Protein AF-A0AAU8IF46-F1 (afdb_monomer_lite)

InterPro domains:
  IPR003029 S1 domain [PS50126] (43-91)

Foldseek 3Di:
DPDWDWDKDWDQDPPRKIKIFIATNNDTDDIDTDPDPPDDDPPDDADWAFADPDDPQQFTWTHRPPPDIDTDGNVPDPDDHDDGDPPPPPD

Radius of gyration: 15.55 Å; chains: 1; bounding box: 52×26×32 Å

pLDDT: mean 79.43, std 12.84, range [44.06, 96.25]

Sequence (91 aa):
MRGKDVSVVMDQGPGGRIRAAYIEDGVVRSFYFVHSLAEPLLDDLFVGRVKEARRRALGWFVDLGEKVSGFLPSDKITGEAPSPVRTGLSR

Structure (mmCIF, N/CA/C/O backbone):
data_AF-A0AAU8IF46-F1
#
_entry.id   AF-A0AAU8IF46-F1
#
loop_
_atom_site.group_PDB
_atom_site.id
_atom_site.type_symbol
_atom_site.label_atom_id
_atom_site.label_alt_id
_atom_site.label_comp_id
_atom_site.label_asym_id
_atom_site.label_entity_id
_atom_site.label_seq_id
_atom_site.pdbx_PDB_ins_code
_atom_site.Cartn_x
_atom_site.Cartn_y
_atom_site.Cartn_z
_atom_site.occupancy
_atom_site.B_iso_or_equiv
_atom_site.auth_seq_id
_atom_site.auth_comp_id
_atom_site.auth_asym_id
_atom_site.auth_atom_id
_atom_site.pdbx_PDB_model_num
ATOM 1 N N . MET A 1 1 ? -26.385 -1.327 12.943 1.00 44.06 1 MET A N 1
ATOM 2 C CA . MET A 1 1 ? -26.063 -1.760 11.565 1.00 44.06 1 MET A CA 1
ATOM 3 C C . MET A 1 1 ? -24.884 -2.710 11.658 1.00 44.06 1 MET A C 1
ATOM 5 O O . MET A 1 1 ? -23.915 -2.333 12.303 1.00 44.06 1 MET A O 1
ATOM 9 N N . ARG A 1 2 ? -24.961 -3.936 11.119 1.00 56.66 2 ARG A N 1
ATOM 10 C CA . ARG A 1 2 ? -23.737 -4.743 10.960 1.00 56.66 2 ARG A CA 1
ATOM 11 C C . ARG A 1 2 ? -22.853 -3.993 9.966 1.00 56.66 2 ARG A C 1
ATOM 13 O O . ARG A 1 2 ? -23.356 -3.599 8.916 1.00 56.66 2 ARG A O 1
ATOM 20 N N . GLY A 1 3 ? -21.607 -3.712 10.342 1.00 68.75 3 GLY A 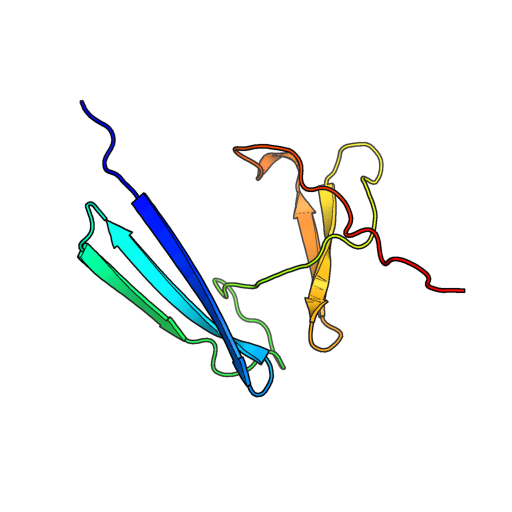N 1
ATOM 21 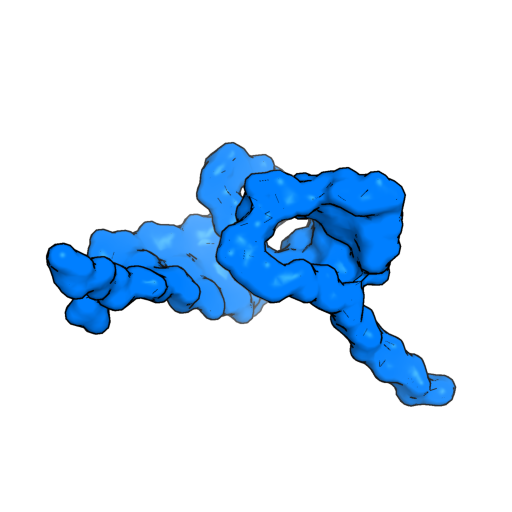C CA . GLY A 1 3 ? -20.627 -3.202 9.388 1.00 68.75 3 GLY A CA 1
ATOM 22 C C . GLY A 1 3 ? -20.494 -4.207 8.249 1.00 68.75 3 GLY A C 1
ATOM 23 O O . GLY A 1 3 ? -20.538 -5.411 8.504 1.00 68.75 3 GLY A O 1
ATOM 24 N N . LYS A 1 4 ? -20.422 -3.714 7.013 1.00 79.06 4 LYS A N 1
ATOM 25 C CA . LYS A 1 4 ? -20.130 -4.557 5.851 1.00 79.06 4 LYS A CA 1
ATOM 26 C C . LYS A 1 4 ? -18.739 -5.156 6.021 1.00 79.06 4 LYS A C 1
ATOM 28 O O . LYS A 1 4 ? -17.848 -4.452 6.505 1.00 79.06 4 LYS A O 1
ATOM 33 N N . ASP A 1 5 ? -18.566 -6.417 5.648 1.00 89.12 5 ASP A N 1
ATOM 34 C CA . ASP A 1 5 ? -17.241 -7.030 5.664 1.00 89.12 5 ASP A CA 1
ATOM 35 C C . ASP A 1 5 ? -16.482 -6.567 4.421 1.00 89.12 5 ASP A C 1
ATOM 37 O O . ASP A 1 5 ? -16.938 -6.747 3.289 1.00 89.12 5 ASP A O 1
ATOM 41 N N . VAL A 1 6 ? -15.360 -5.891 4.640 1.00 92.25 6 VAL A N 1
ATOM 42 C CA . VAL A 1 6 ? -14.617 -5.196 3.593 1.00 92.25 6 VAL A CA 1
ATOM 43 C C . VAL A 1 6 ? -13.157 -5.599 3.672 1.00 92.25 6 VAL A C 1
ATOM 45 O O . VAL A 1 6 ? -12.518 -5.458 4.714 1.00 92.25 6 VAL A O 1
ATOM 48 N N . SER A 1 7 ? -12.607 -6.043 2.545 1.00 92.31 7 SER A N 1
ATOM 49 C CA . SER A 1 7 ? -11.192 -6.388 2.433 1.00 92.31 7 SER A CA 1
ATOM 50 C C . SER A 1 7 ? -10.595 -5.924 1.109 1.00 92.31 7 SER A C 1
ATOM 52 O O . SER A 1 7 ? -11.281 -5.775 0.096 1.00 92.31 7 SER A O 1
ATOM 54 N N . VAL A 1 8 ? -9.285 -5.682 1.129 1.00 91.44 8 VAL A N 1
ATOM 55 C CA . VAL A 1 8 ? -8.475 -5.477 -0.071 1.00 91.44 8 VAL A CA 1
ATOM 56 C C . VAL A 1 8 ? -7.466 -6.610 -0.126 1.00 91.44 8 VAL A C 1
ATOM 58 O O . VAL A 1 8 ? -6.682 -6.793 0.804 1.00 91.44 8 VAL A O 1
ATOM 61 N N . VAL A 1 9 ? -7.486 -7.372 -1.214 1.00 91.38 9 VAL A N 1
ATOM 62 C CA . VAL A 1 9 ? -6.480 -8.402 -1.487 1.00 91.38 9 VAL A CA 1
ATOM 63 C C . VAL A 1 9 ? -5.485 -7.818 -2.469 1.00 91.38 9 VAL A C 1
ATOM 65 O O . VAL A 1 9 ? -5.886 -7.345 -3.530 1.00 91.38 9 VAL A O 1
ATOM 68 N N . MET A 1 10 ? -4.201 -7.843 -2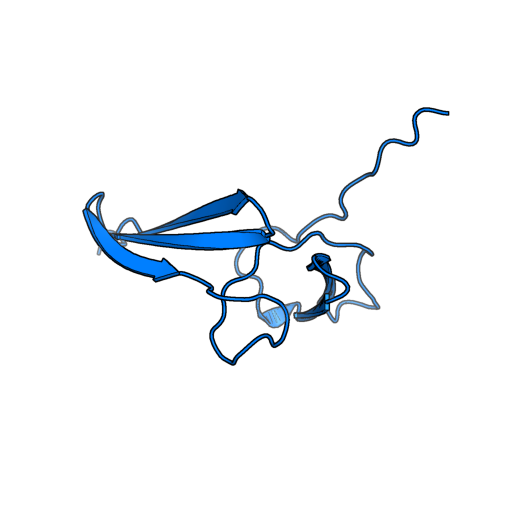.121 1.00 90.31 10 MET A N 1
ATOM 69 C CA . MET A 1 10 ? -3.115 -7.364 -2.972 1.00 90.31 10 MET A CA 1
ATOM 70 C C . MET A 1 10 ? -2.161 -8.508 -3.298 1.00 90.31 10 MET A C 1
ATOM 72 O O . MET A 1 10 ? -1.823 -9.304 -2.426 1.00 90.31 10 MET A O 1
ATOM 76 N N . ASP A 1 11 ? -1.709 -8.558 -4.545 1.00 87.00 11 ASP A N 1
ATOM 77 C CA . ASP A 1 11 ? -0.710 -9.499 -5.035 1.00 87.00 11 ASP A CA 1
ATOM 78 C C . ASP A 1 11 ? 0.389 -8.748 -5.792 1.00 87.00 11 ASP A C 1
ATOM 80 O O . ASP A 1 11 ? 0.109 -7.871 -6.617 1.00 87.00 11 ASP A O 1
ATOM 84 N N . GLN A 1 12 ? 1.642 -9.103 -5.510 1.00 79.56 12 GLN A N 1
ATOM 85 C CA . GLN A 1 12 ? 2.811 -8.559 -6.190 1.00 79.56 12 GLN A CA 1
ATOM 86 C C . GLN A 1 12 ? 3.334 -9.602 -7.177 1.00 79.56 12 GLN A C 1
ATOM 88 O O . GLN A 1 12 ? 4.008 -10.563 -6.810 1.00 79.56 12 GLN A O 1
ATOM 93 N N . GLY A 1 13 ? 3.004 -9.402 -8.4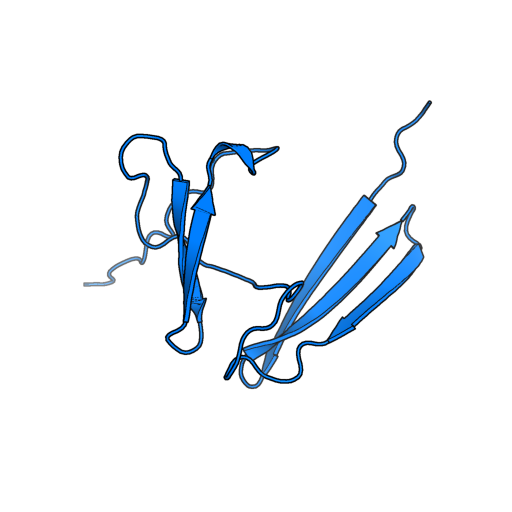50 1.00 73.69 13 GLY A N 1
ATOM 94 C CA . GLY A 1 13 ? 3.435 -10.261 -9.543 1.00 73.69 13 GLY A CA 1
ATOM 95 C C . GLY A 1 13 ? 4.886 -10.010 -9.986 1.00 73.69 13 GLY A C 1
ATOM 96 O O . GLY A 1 13 ? 5.566 -9.108 -9.486 1.00 73.69 13 GLY A O 1
ATOM 97 N N . PRO A 1 14 ? 5.373 -10.785 -10.975 1.00 70.19 14 PRO A N 1
ATOM 98 C CA . PRO A 1 14 ? 6.716 -10.631 -11.532 1.00 70.19 14 PRO A CA 1
ATOM 99 C C . PRO A 1 14 ? 6.995 -9.200 -12.012 1.00 70.19 14 PRO A C 1
ATOM 101 O O . PRO A 1 14 ? 6.132 -8.554 -12.610 1.00 70.19 14 PRO A O 1
ATOM 104 N N . GLY A 1 15 ? 8.215 -8.712 -11.767 1.00 69.88 15 GLY A N 1
ATOM 105 C CA . GLY A 1 15 ? 8.629 -7.358 -12.154 1.00 69.88 15 GLY A CA 1
ATOM 106 C C . GLY A 1 15 ? 7.972 -6.241 -11.336 1.00 69.88 15 GLY A C 1
ATOM 107 O O . GLY A 1 15 ? 7.834 -5.130 -11.836 1.00 69.88 15 GLY A O 1
ATOM 108 N N . GLY A 1 16 ? 7.508 -6.538 -10.116 1.00 69.00 16 GLY A N 1
ATOM 109 C CA . GLY A 1 16 ? 6.970 -5.537 -9.191 1.00 69.00 16 GLY A CA 1
ATOM 110 C C . GLY A 1 16 ? 5.553 -5.057 -9.515 1.00 69.00 16 GLY A C 1
ATOM 111 O O . GLY A 1 16 ? 5.071 -4.127 -8.878 1.00 69.00 16 GLY A O 1
ATOM 112 N N . ARG A 1 17 ? 4.863 -5.685 -10.474 1.00 76.44 17 ARG A N 1
ATOM 113 C CA . ARG A 1 17 ? 3.489 -5.319 -10.847 1.00 76.44 17 ARG A CA 1
ATOM 114 C C . ARG A 1 17 ? 2.529 -5.641 -9.712 1.00 76.44 17 ARG A C 1
ATOM 116 O O . ARG A 1 17 ? 2.446 -6.791 -9.286 1.00 76.44 17 ARG A O 1
ATOM 123 N N . ILE A 1 18 ? 1.772 -4.648 -9.267 1.00 83.25 18 ILE A N 1
ATOM 124 C CA . ILE A 1 18 ? 0.786 -4.820 -8.201 1.00 83.25 18 ILE A CA 1
ATOM 125 C C . ILE A 1 18 ? -0.594 -5.002 -8.817 1.00 83.25 18 ILE A C 1
ATOM 127 O O . ILE A 1 18 ? -1.007 -4.259 -9.712 1.00 83.25 18 ILE A O 1
ATOM 131 N N . ARG A 1 19 ? -1.314 -5.997 -8.309 1.00 88.69 19 ARG A N 1
ATOM 132 C CA . ARG A 1 19 ? -2.729 -6.231 -8.585 1.00 88.69 19 ARG A CA 1
ATOM 133 C C . ARG A 1 19 ? -3.473 -6.160 -7.267 1.00 88.69 19 ARG A C 1
ATOM 135 O O . ARG A 1 19 ? -3.009 -6.733 -6.285 1.00 88.69 19 ARG A O 1
ATOM 142 N N . ALA A 1 20 ? -4.612 -5.485 -7.240 1.00 92.19 20 ALA A N 1
ATOM 143 C CA . ALA A 1 20 ? -5.464 -5.463 -6.062 1.00 92.19 20 ALA A CA 1
ATOM 144 C C . ALA A 1 20 ? -6.932 -5.681 -6.428 1.00 92.19 20 ALA A C 1
ATOM 146 O O . ALA A 1 20 ? -7.373 -5.320 -7.520 1.00 92.19 20 ALA A O 1
ATOM 147 N N . ALA A 1 21 ? -7.682 -6.274 -5.507 1.00 94.06 21 ALA A N 1
ATOM 148 C CA . ALA A 1 21 ? -9.122 -6.452 -5.611 1.00 94.06 21 ALA A CA 1
ATOM 149 C C . ALA A 1 21 ? -9.795 -5.949 -4.335 1.00 94.06 21 ALA A C 1
ATOM 151 O O . ALA A 1 21 ? -9.381 -6.302 -3.229 1.00 94.06 21 ALA A O 1
ATOM 152 N N . TYR A 1 22 ? -10.838 -5.140 -4.503 1.00 93.81 22 TYR A N 1
ATOM 153 C CA . TYR A 1 22 ? -11.716 -4.714 -3.420 1.00 93.81 22 TYR A CA 1
ATOM 154 C C . TYR A 1 22 ? -12.875 -5.703 -3.298 1.00 93.81 22 TYR A C 1
ATOM 156 O O . TYR A 1 22 ? -13.589 -5.955 -4.276 1.00 93.81 22 TYR A O 1
ATOM 164 N N . ILE A 1 23 ? -13.052 -6.269 -2.107 1.00 95.62 23 ILE A N 1
ATOM 165 C CA . ILE A 1 23 ? -14.064 -7.280 -1.811 1.00 95.62 23 ILE A CA 1
ATOM 166 C C . ILE A 1 23 ? -15.005 -6.725 -0.746 1.00 95.62 23 ILE A C 1
ATOM 168 O O . ILE A 1 23 ? -14.568 -6.309 0.326 1.00 95.62 23 ILE A O 1
ATOM 172 N N . GLU A 1 24 ? -16.300 -6.748 -1.047 1.00 96.25 24 GLU A N 1
ATOM 173 C CA . GLU A 1 24 ? -17.374 -6.340 -0.141 1.00 96.25 24 GLU A CA 1
ATOM 174 C C . GLU A 1 24 ? -18.353 -7.505 0.004 1.00 96.25 24 GLU A C 1
ATOM 176 O O . GLU A 1 24 ? -18.921 -7.965 -0.993 1.00 96.25 24 GLU A O 1
ATOM 181 N N . ASP A 1 25 ? -18.524 -7.988 1.235 1.00 94.56 25 ASP A N 1
ATOM 182 C CA . ASP A 1 25 ? -19.388 -9.120 1.590 1.00 94.56 25 ASP A CA 1
ATOM 183 C C . ASP A 1 25 ? -19.106 -10.372 0.728 1.00 94.56 25 ASP A C 1
ATOM 185 O O . ASP A 1 25 ? -20.008 -11.039 0.221 1.00 94.56 25 ASP A O 1
ATOM 189 N N . GLY A 1 26 ? -17.817 -10.666 0.516 1.00 92.06 26 GLY A N 1
ATOM 190 C CA . GLY A 1 26 ? -17.340 -11.814 -0.267 1.00 92.06 26 GLY A CA 1
ATOM 191 C C . GLY A 1 26 ? -17.421 -11.651 -1.790 1.00 92.06 26 GLY A C 1
ATOM 192 O O . GLY A 1 26 ? -17.025 -12.560 -2.520 1.00 92.06 26 GLY A O 1
ATOM 193 N N . VAL A 1 27 ? -17.895 -10.507 -2.293 1.00 94.88 27 VAL A N 1
ATOM 194 C CA . VAL A 1 27 ? -18.018 -10.228 -3.731 1.00 94.88 27 VAL A CA 1
ATOM 195 C C . VAL A 1 27 ? -16.941 -9.246 -4.171 1.00 94.88 27 VAL A C 1
ATOM 197 O O . VAL A 1 27 ? -16.789 -8.180 -3.576 1.00 94.88 27 VAL A O 1
ATOM 200 N N . VAL A 1 28 ? -16.224 -9.565 -5.253 1.00 95.31 28 VAL A N 1
ATOM 201 C CA . VAL A 1 28 ? -15.279 -8.613 -5.849 1.00 95.31 28 VAL A CA 1
ATOM 202 C C . VAL A 1 28 ? -16.050 -7.470 -6.505 1.00 95.31 28 VAL A C 1
ATOM 204 O O . VAL A 1 28 ? -16.862 -7.688 -7.405 1.00 95.31 28 VAL A O 1
ATOM 207 N N . ARG A 1 29 ? -15.800 -6.246 -6.047 1.00 96.12 29 ARG A N 1
ATOM 208 C CA . ARG A 1 29 ? -16.482 -5.029 -6.508 1.00 96.12 29 ARG A CA 1
ATOM 209 C C . ARG A 1 29 ? -15.635 -4.204 -7.469 1.00 96.12 29 ARG A C 1
ATOM 211 O O . ARG A 1 29 ? -16.192 -3.567 -8.357 1.00 96.12 29 ARG A O 1
ATOM 218 N N . SER A 1 30 ? -14.313 -4.210 -7.310 1.00 92.75 30 SER A N 1
ATOM 219 C CA . SER A 1 30 ? -13.394 -3.518 -8.218 1.00 92.75 30 SER A CA 1
ATOM 220 C C . SER A 1 30 ? -12.020 -4.184 -8.261 1.00 92.75 30 SER A C 1
ATOM 222 O O . SER A 1 30 ? -11.646 -4.944 -7.363 1.00 92.75 30 SER A O 1
ATOM 224 N N . PHE A 1 31 ? -11.277 -3.885 -9.328 1.00 91.12 31 PHE A N 1
ATOM 225 C CA . PHE A 1 31 ? -9.913 -4.350 -9.552 1.00 91.12 31 PHE A CA 1
ATOM 226 C C . PHE A 1 31 ? -8.995 -3.174 -9.865 1.00 91.12 31 PHE A C 1
ATOM 228 O O . PHE A 1 31 ? -9.412 -2.192 -10.478 1.00 91.12 31 PHE A O 1
ATOM 235 N N . TYR A 1 32 ? -7.734 -3.318 -9.482 1.00 88.81 32 TYR A N 1
ATOM 236 C CA . TYR A 1 32 ? -6.680 -2.342 -9.691 1.00 88.81 32 TYR A CA 1
ATOM 237 C C . TYR A 1 32 ? -5.413 -3.027 -10.215 1.00 88.81 32 TYR A C 1
ATOM 239 O O . TYR A 1 32 ? -5.043 -4.103 -9.738 1.00 88.81 32 TYR A O 1
ATOM 247 N N . PHE A 1 33 ? -4.748 -2.402 -11.190 1.00 83.38 33 PHE A N 1
ATOM 248 C CA . PHE A 1 33 ? -3.532 -2.913 -11.824 1.00 83.38 33 PHE A CA 1
ATOM 249 C C . PHE A 1 33 ? -2.513 -1.784 -12.005 1.00 83.38 33 PHE A C 1
ATOM 251 O O . PHE A 1 33 ? -2.672 -0.950 -12.898 1.00 83.38 33 PHE A O 1
ATOM 258 N N . VAL A 1 34 ? -1.430 -1.801 -11.226 1.00 77.31 34 VAL A N 1
ATOM 259 C CA . VAL A 1 34 ? -0.287 -0.904 -11.457 1.00 77.31 34 VAL A CA 1
ATOM 260 C C . VAL A 1 34 ? 0.449 -1.373 -12.706 1.00 77.31 34 VAL A C 1
ATOM 262 O O . VAL A 1 34 ? 0.945 -2.502 -12.752 1.00 77.31 34 VAL A O 1
ATOM 265 N N . HIS A 1 35 ? 0.542 -0.514 -13.720 1.00 64.81 35 HIS A N 1
ATOM 266 C CA . HIS A 1 35 ? 1.267 -0.831 -14.955 1.00 64.81 35 HIS A CA 1
ATOM 267 C C . HIS A 1 35 ? 2.783 -0.611 -14.847 1.00 64.81 35 HIS A C 1
ATOM 269 O O . HIS A 1 35 ? 3.538 -1.308 -15.526 1.00 64.81 35 HIS A O 1
ATOM 275 N N . SER A 1 36 ? 3.247 0.313 -13.997 1.00 68.00 36 SER A N 1
ATOM 276 C CA . SER A 1 36 ? 4.673 0.606 -13.811 1.00 68.00 36 SER A CA 1
ATOM 277 C C . SER A 1 36 ? 4.942 1.269 -12.460 1.00 68.00 36 SER A C 1
ATOM 279 O O . SER A 1 36 ? 4.180 2.132 -12.049 1.00 68.00 36 SER A O 1
ATOM 281 N N . LEU A 1 37 ? 6.044 0.896 -11.801 1.00 67.25 37 LEU A N 1
ATOM 282 C CA . LEU A 1 37 ? 6.558 1.571 -10.598 1.00 67.25 37 LEU A CA 1
ATOM 283 C C . LEU A 1 37 ? 7.603 2.656 -10.923 1.00 67.25 37 LEU A C 1
ATOM 285 O O . LEU A 1 37 ? 8.144 3.272 -10.009 1.00 67.25 37 LEU A O 1
ATOM 289 N N . ALA A 1 38 ? 7.921 2.871 -12.207 1.00 69.50 38 ALA A N 1
ATOM 290 C CA . ALA A 1 38 ? 8.938 3.844 -12.618 1.00 69.50 38 ALA A CA 1
ATOM 291 C C . ALA A 1 38 ? 8.525 5.292 -12.306 1.00 69.50 38 ALA A C 1
ATOM 293 O O . ALA A 1 38 ? 9.378 6.120 -11.993 1.00 69.50 38 ALA A O 1
ATOM 294 N N . GLU A 1 39 ? 7.224 5.576 -12.362 1.00 72.50 39 GLU A N 1
ATOM 295 C CA . GLU A 1 39 ? 6.636 6.877 -12.054 1.00 72.50 39 GLU A CA 1
ATOM 296 C C . GLU A 1 39 ? 5.367 6.646 -11.223 1.00 72.50 39 GLU A C 1
ATOM 298 O O . GLU A 1 39 ? 4.304 6.418 -11.798 1.00 72.50 39 GLU A O 1
ATOM 303 N N . PRO A 1 40 ? 5.469 6.621 -9.881 1.00 71.94 40 PRO A N 1
ATOM 304 C CA . PRO A 1 40 ? 4.304 6.445 -9.025 1.00 71.94 40 PRO A CA 1
ATOM 305 C C . PRO A 1 40 ? 3.321 7.605 -9.227 1.00 71.94 40 PRO A C 1
ATOM 307 O O . PRO A 1 40 ? 3.707 8.775 -9.134 1.00 71.94 40 PRO A O 1
ATOM 310 N N . LEU A 1 41 ? 2.058 7.283 -9.494 1.00 77.75 41 LEU A N 1
ATOM 311 C CA . LEU A 1 41 ? 0.985 8.256 -9.684 1.00 77.75 41 LEU A CA 1
ATOM 312 C C . LEU A 1 41 ? 0.192 8.476 -8.391 1.00 77.75 41 LEU A C 1
ATOM 314 O O . LEU A 1 41 ? 0.275 7.713 -7.425 1.00 77.75 41 LEU A O 1
ATOM 318 N N . LEU A 1 42 ? -0.586 9.562 -8.372 1.00 79.44 42 LEU A N 1
ATOM 319 C CA . LEU A 1 42 ? -1.595 9.763 -7.337 1.00 79.44 42 LEU A CA 1
ATOM 320 C C . LEU A 1 42 ? -2.577 8.578 -7.362 1.00 79.44 42 LEU A C 1
ATOM 322 O O . LEU A 1 42 ? -2.956 8.124 -8.438 1.00 79.44 42 LEU A O 1
ATOM 326 N N . ASP A 1 43 ? -2.984 8.114 -6.181 1.00 82.25 43 ASP A N 1
ATOM 327 C CA . ASP A 1 43 ? -3.910 6.991 -5.962 1.00 82.25 43 ASP A CA 1
ATOM 328 C C . ASP A 1 43 ? -3.359 5.585 -6.276 1.00 82.25 43 ASP A C 1
ATOM 330 O O . ASP A 1 43 ? -4.089 4.595 -6.162 1.00 82.25 43 ASP A O 1
ATOM 334 N N . ASP A 1 44 ? -2.059 5.463 -6.566 1.00 82.75 44 ASP A N 1
ATOM 335 C CA . ASP A 1 44 ? -1.413 4.160 -6.701 1.00 82.75 44 ASP A CA 1
ATOM 336 C C . ASP A 1 44 ? -1.362 3.394 -5.366 1.00 82.75 44 ASP A C 1
ATOM 338 O O . ASP A 1 44 ? -1.043 3.934 -4.301 1.00 82.75 44 ASP A O 1
ATOM 342 N N . LEU A 1 45 ? -1.614 2.083 -5.432 1.00 83.19 45 LEU A N 1
ATOM 343 C CA . LEU A 1 45 ? -1.451 1.172 -4.298 1.00 83.19 45 LEU A CA 1
ATOM 344 C C . LEU A 1 45 ? -0.063 0.523 -4.295 1.00 83.19 45 LEU A C 1
ATOM 346 O O . LEU A 1 45 ? 0.353 -0.070 -5.291 1.00 83.19 45 LEU A O 1
ATOM 350 N N . PHE A 1 46 ? 0.598 0.547 -3.135 1.00 81.75 46 PHE A N 1
ATOM 351 C CA . PHE A 1 46 ? 1.932 -0.022 -2.927 1.00 81.75 46 PHE A CA 1
ATOM 352 C C . PHE A 1 46 ? 1.942 -1.069 -1.813 1.00 81.75 46 PHE A C 1
ATOM 354 O O . PHE A 1 46 ? 1.285 -0.904 -0.785 1.00 81.75 46 PHE A O 1
ATOM 361 N N . VAL A 1 47 ? 2.764 -2.108 -1.978 1.00 82.12 47 VAL A N 1
ATOM 362 C CA . VAL A 1 47 ? 3.149 -3.015 -0.888 1.00 82.12 47 VAL A CA 1
ATOM 363 C C . VAL A 1 47 ? 4.525 -2.589 -0.398 1.00 82.12 47 VAL A C 1
ATOM 365 O O . VAL A 1 47 ? 5.524 -2.772 -1.091 1.00 82.12 47 VAL A O 1
ATOM 368 N N . GLY A 1 48 ? 4.567 -1.978 0.784 1.00 84.19 48 GLY A N 1
ATOM 369 C CA . GLY A 1 48 ? 5.782 -1.376 1.318 1.00 84.19 48 GLY A CA 1
ATOM 370 C C . GLY A 1 48 ? 6.342 -2.077 2.555 1.00 84.19 48 GLY A C 1
ATOM 371 O O . GLY A 1 48 ? 5.604 -2.665 3.343 1.00 84.19 48 GLY A O 1
ATOM 372 N N . ARG A 1 49 ? 7.661 -1.979 2.764 1.00 87.44 49 ARG A N 1
ATOM 373 C CA . ARG A 1 49 ? 8.353 -2.475 3.971 1.00 87.44 49 ARG A CA 1
ATOM 374 C C . ARG A 1 49 ? 8.845 -1.314 4.822 1.00 87.44 49 ARG A C 1
ATOM 376 O O . ARG A 1 49 ? 9.572 -0.456 4.334 1.00 87.44 49 ARG A O 1
ATOM 383 N N . VAL A 1 50 ? 8.521 -1.298 6.110 1.00 88.38 50 VAL A N 1
ATOM 384 C CA . VAL A 1 50 ? 9.052 -0.284 7.035 1.00 88.38 50 VAL A CA 1
ATOM 385 C C . VAL A 1 50 ? 10.561 -0.492 7.225 1.00 88.38 50 VAL A C 1
ATOM 387 O O . VAL A 1 50 ? 10.970 -1.549 7.711 1.00 88.38 50 VAL A O 1
ATOM 390 N N . LYS A 1 51 ? 11.379 0.506 6.846 1.00 78.62 51 LYS A N 1
ATOM 391 C CA . LYS A 1 51 ? 12.855 0.459 6.966 1.00 78.62 51 LYS A CA 1
ATOM 392 C C . LYS A 1 51 ? 13.346 0.859 8.357 1.00 78.62 51 LYS A C 1
ATOM 394 O O . LYS A 1 51 ? 14.226 0.210 8.907 1.00 78.62 51 LYS A O 1
ATOM 399 N N . GLU A 1 52 ? 12.764 1.908 8.934 1.00 69.31 52 GLU A N 1
ATOM 400 C CA . GLU A 1 52 ? 13.153 2.441 10.243 1.00 69.31 52 GLU A CA 1
ATOM 401 C C . GLU A 1 52 ? 11.924 2.720 11.110 1.00 69.31 52 GLU A C 1
ATOM 403 O O . GLU A 1 52 ? 10.906 3.240 10.642 1.00 69.31 52 GLU A O 1
ATOM 408 N N . ALA A 1 53 ? 12.024 2.401 12.403 1.00 63.22 53 ALA A N 1
ATOM 409 C CA . ALA A 1 53 ? 11.001 2.769 13.370 1.00 63.22 53 ALA A CA 1
ATOM 410 C C . ALA A 1 53 ? 11.129 4.254 13.735 1.00 63.22 53 ALA A C 1
ATOM 412 O O . ALA A 1 53 ? 12.069 4.661 14.412 1.00 63.22 53 ALA A O 1
ATOM 413 N N . ARG A 1 54 ? 10.104 5.024 13.353 1.00 61.88 54 ARG A N 1
ATOM 414 C CA . ARG A 1 54 ? 9.618 6.228 14.043 1.00 61.88 54 ARG A CA 1
ATOM 415 C C . ARG A 1 54 ? 10.657 7.339 14.268 1.00 61.88 54 ARG A C 1
ATOM 417 O O . ARG A 1 54 ? 11.251 7.449 15.340 1.00 61.88 54 ARG A O 1
ATOM 424 N N . ARG A 1 55 ? 10.720 8.328 13.364 1.00 60.56 55 ARG A N 1
ATOM 425 C CA . ARG A 1 55 ? 11.200 9.669 13.762 1.00 60.56 55 ARG A CA 1
ATOM 426 C C . ARG A 1 55 ? 10.150 10.324 14.665 1.00 60.56 55 ARG A C 1
ATOM 428 O O . ARG A 1 55 ? 9.127 10.796 14.181 1.00 60.56 55 ARG A O 1
ATOM 435 N N . ARG A 1 56 ? 10.398 10.344 15.982 1.00 63.53 56 ARG A N 1
ATOM 436 C CA . ARG A 1 56 ? 9.697 11.188 16.980 1.00 63.53 56 ARG A CA 1
ATOM 437 C C . ARG A 1 56 ? 8.161 11.251 16.830 1.00 63.53 56 ARG A C 1
ATOM 439 O O . ARG A 1 56 ? 7.583 12.326 16.870 1.00 63.53 56 ARG A O 1
ATOM 446 N N . ALA A 1 57 ? 7.503 10.103 16.663 1.00 68.25 57 ALA A N 1
ATOM 447 C CA . ALA A 1 57 ? 6.041 9.977 16.550 1.00 68.25 57 ALA A CA 1
ATOM 448 C C . ALA A 1 57 ? 5.358 10.499 15.274 1.00 68.25 57 ALA A C 1
ATOM 450 O O . ALA A 1 57 ? 4.140 10.373 15.179 1.00 68.25 57 ALA A O 1
ATOM 451 N N . LEU A 1 58 ? 6.101 10.985 14.279 1.00 85.25 58 LEU A N 1
ATOM 452 C CA . LEU A 1 58 ? 5.504 11.540 13.058 1.00 85.25 58 LEU A CA 1
ATOM 453 C C . LEU A 1 58 ? 5.031 10.470 12.063 1.00 85.25 58 LEU A C 1
ATOM 455 O O . LEU A 1 58 ? 4.070 10.698 11.339 1.00 85.25 58 LEU A O 1
ATOM 459 N N . GLY A 1 59 ? 5.705 9.319 12.003 1.00 88.44 59 GLY A N 1
ATOM 460 C CA . GLY A 1 59 ? 5.399 8.277 11.023 1.00 88.44 59 GLY A CA 1
ATOM 461 C C . GLY A 1 59 ? 6.578 7.351 10.732 1.00 88.44 59 GLY A C 1
ATOM 462 O O . GLY A 1 59 ? 7.554 7.318 11.493 1.00 88.44 59 GLY A O 1
ATOM 463 N N . TRP A 1 60 ? 6.488 6.620 9.623 1.00 89.50 60 TRP A N 1
ATOM 464 C CA . TRP A 1 60 ? 7.449 5.596 9.203 1.00 89.50 60 TRP A CA 1
ATOM 465 C C . TRP A 1 60 ? 7.965 5.854 7.793 1.00 89.50 60 TRP A C 1
ATOM 467 O O . TRP A 1 60 ? 7.193 6.189 6.899 1.00 89.50 60 TRP A O 1
ATOM 477 N N . PHE A 1 61 ? 9.261 5.629 7.584 1.00 88.38 61 PHE A N 1
ATOM 478 C CA . PHE A 1 61 ? 9.818 5.533 6.238 1.00 88.38 61 PHE A CA 1
ATOM 479 C C . PHE A 1 61 ? 9.612 4.123 5.695 1.00 88.38 61 PHE A C 1
ATOM 481 O O . PHE A 1 61 ? 9.934 3.129 6.358 1.00 88.38 61 PHE A O 1
ATOM 488 N N . VAL A 1 62 ? 9.078 4.050 4.482 1.00 88.69 62 VAL A N 1
ATOM 489 C CA . VAL A 1 62 ? 8.646 2.808 3.848 1.00 88.69 62 VAL A CA 1
ATOM 490 C C . VAL A 1 62 ? 9.416 2.613 2.545 1.00 88.69 62 VAL A C 1
ATOM 492 O O . VAL A 1 62 ? 9.462 3.504 1.703 1.00 88.69 62 VAL A O 1
ATOM 495 N N . ASP A 1 63 ? 10.031 1.444 2.384 1.00 87.12 63 ASP A N 1
ATOM 496 C CA . ASP A 1 63 ? 10.518 0.938 1.102 1.00 87.12 63 ASP A CA 1
ATOM 497 C C . ASP A 1 63 ? 9.327 0.575 0.228 1.00 87.12 63 ASP A C 1
ATOM 499 O O . ASP A 1 63 ? 8.591 -0.335 0.604 1.00 87.12 63 ASP A O 1
ATOM 503 N N . LEU A 1 64 ? 9.142 1.225 -0.916 1.00 83.06 64 LEU A N 1
ATOM 504 C CA . LEU A 1 64 ? 8.075 0.854 -1.856 1.00 83.06 64 LEU A CA 1
ATOM 505 C C . LEU A 1 64 ? 8.583 -0.089 -2.964 1.00 83.06 64 LEU A C 1
ATOM 507 O O . LEU A 1 64 ? 7.814 -0.489 -3.831 1.00 83.06 64 LEU A O 1
ATOM 511 N N . GLY A 1 65 ? 9.866 -0.477 -2.913 1.00 78.44 65 GLY A N 1
ATOM 512 C CA . GLY A 1 65 ? 10.534 -1.240 -3.970 1.00 78.44 65 GLY A CA 1
ATOM 513 C C . GLY A 1 65 ? 11.083 -0.336 -5.077 1.00 78.44 65 GLY A C 1
ATOM 514 O O . GLY A 1 65 ? 10.894 0.875 -5.041 1.00 78.44 65 GLY A O 1
ATOM 515 N N . GLU A 1 66 ? 11.827 -0.911 -6.029 1.00 75.81 66 GLU A N 1
ATOM 516 C CA . GLU A 1 66 ? 12.327 -0.211 -7.234 1.00 75.81 66 GLU A CA 1
ATOM 517 C C . GLU A 1 66 ? 13.010 1.150 -6.967 1.00 75.81 66 GLU A C 1
ATOM 519 O O . GLU A 1 66 ? 12.891 2.096 -7.739 1.00 75.81 66 GLU A O 1
ATOM 524 N N . LYS A 1 67 ? 13.754 1.259 -5.854 1.00 76.06 67 LYS A N 1
ATOM 525 C CA . LYS A 1 67 ? 14.420 2.495 -5.374 1.00 76.06 67 LYS A CA 1
ATOM 526 C C . LYS A 1 67 ? 13.468 3.633 -4.974 1.00 76.06 67 LYS A C 1
ATOM 528 O O . LYS A 1 67 ? 13.936 4.723 -4.649 1.00 76.06 67 LYS A O 1
ATOM 533 N N . VAL A 1 68 ? 12.166 3.380 -4.911 1.00 79.38 68 VAL A N 1
ATOM 534 C CA . VAL A 1 68 ? 11.157 4.314 -4.412 1.00 79.38 68 VAL A CA 1
ATOM 535 C C . VAL A 1 68 ? 11.040 4.173 -2.893 1.00 79.38 68 VAL A C 1
ATOM 537 O O . VAL A 1 68 ? 11.048 3.078 -2.327 1.00 79.38 68 VAL A O 1
ATOM 540 N N . SER A 1 69 ? 10.963 5.301 -2.191 1.00 85.50 69 SER A N 1
ATOM 541 C CA . SER A 1 69 ? 10.723 5.344 -0.746 1.00 85.50 69 SER A CA 1
ATOM 542 C C . SER A 1 69 ? 9.625 6.354 -0.438 1.00 85.50 69 SER A C 1
ATOM 544 O O . SER A 1 69 ? 9.562 7.412 -1.057 1.00 85.50 69 SER A O 1
ATOM 546 N N . GLY A 1 70 ? 8.768 6.017 0.521 1.00 87.19 70 GLY A N 1
ATOM 547 C CA . GLY A 1 70 ? 7.651 6.847 0.959 1.00 87.19 70 GLY A CA 1
ATOM 548 C C . GLY A 1 70 ? 7.687 7.125 2.458 1.00 87.19 70 GLY A C 1
ATOM 549 O O . GLY A 1 70 ? 8.505 6.574 3.202 1.00 87.19 70 GLY A O 1
ATOM 550 N N . PHE A 1 71 ? 6.769 7.976 2.903 1.00 89.00 71 PHE A N 1
ATOM 551 C CA . PHE A 1 71 ? 6.541 8.257 4.314 1.00 89.00 71 PHE A CA 1
ATOM 552 C C . PHE A 1 71 ? 5.072 8.001 4.649 1.00 89.00 71 PHE A C 1
ATOM 554 O O . PHE A 1 71 ? 4.194 8.559 3.997 1.00 89.00 71 PHE A O 1
ATOM 561 N N . LEU A 1 72 ? 4.818 7.163 5.655 1.00 89.00 72 LEU A N 1
ATOM 562 C CA . LEU A 1 72 ? 3.486 6.884 6.188 1.00 89.00 72 LEU A CA 1
ATOM 563 C C . LEU A 1 72 ? 3.283 7.696 7.475 1.00 89.00 72 LEU A C 1
ATOM 565 O O . LEU A 1 72 ? 3.897 7.352 8.492 1.00 89.00 72 LEU A O 1
ATOM 569 N N . PRO A 1 73 ? 2.456 8.756 7.461 1.00 89.88 73 PRO A N 1
ATOM 570 C CA . PRO A 1 73 ? 2.175 9.551 8.650 1.00 89.88 73 PRO A CA 1
ATOM 571 C C . PRO A 1 73 ? 1.411 8.754 9.712 1.00 89.88 73 PRO A C 1
ATOM 573 O O . PRO A 1 73 ? 0.581 7.898 9.397 1.00 89.88 73 PRO A O 1
ATOM 576 N N . SER A 1 74 ? 1.674 9.041 10.985 1.00 87.75 74 SER A N 1
ATOM 577 C CA . SER A 1 74 ? 1.071 8.314 12.107 1.00 87.75 74 SER A CA 1
ATOM 578 C C . SER A 1 74 ? -0.432 8.515 12.262 1.00 87.75 74 SER A C 1
ATOM 580 O O . SER A 1 74 ? -1.114 7.595 12.705 1.00 87.75 74 SER A O 1
ATOM 582 N N . ASP A 1 75 ? -0.966 9.656 11.829 1.00 89.62 75 ASP A N 1
ATOM 583 C CA . ASP A 1 75 ? -2.401 9.963 11.841 1.00 89.62 75 ASP A CA 1
ATOM 584 C C . ASP A 1 75 ? -3.205 9.196 10.776 1.00 89.62 75 ASP A C 1
ATOM 586 O O . ASP A 1 75 ? -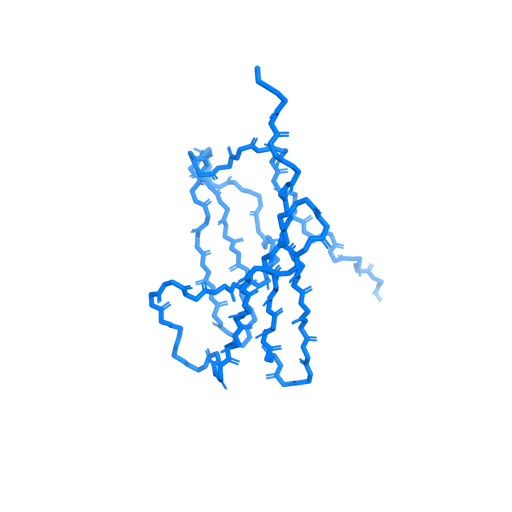4.432 9.259 10.773 1.00 89.62 75 ASP A O 1
ATOM 590 N N . LYS A 1 76 ? -2.537 8.474 9.864 1.00 87.12 76 LYS A N 1
ATOM 591 C CA . LYS A 1 76 ? -3.183 7.662 8.818 1.00 87.12 76 LYS A CA 1
ATOM 592 C C . LYS A 1 76 ? -3.340 6.190 9.188 1.00 87.12 76 LYS A C 1
ATOM 594 O O . LYS A 1 76 ? -3.905 5.430 8.407 1.00 87.12 76 LYS A O 1
ATOM 599 N N . ILE A 1 77 ? -2.856 5.777 10.358 1.00 84.38 77 ILE A N 1
ATOM 600 C CA . ILE A 1 77 ? -2.944 4.388 10.807 1.00 84.38 77 ILE A CA 1
ATOM 601 C C . ILE A 1 77 ? -4.199 4.189 11.645 1.00 84.38 77 ILE A C 1
ATOM 603 O O . ILE A 1 77 ? -4.390 4.834 12.670 1.00 84.38 77 ILE A O 1
ATOM 607 N N . THR A 1 78 ? -5.041 3.256 11.210 1.00 78.56 78 THR A N 1
ATOM 608 C CA . THR A 1 78 ? -6.300 2.897 11.876 1.00 78.56 78 THR A CA 1
ATOM 609 C C . THR A 1 78 ? -6.205 1.598 12.686 1.00 78.56 78 THR A C 1
ATOM 611 O O . THR A 1 78 ? -7.183 1.203 13.314 1.00 78.56 78 THR A O 1
ATOM 614 N N . GLY A 1 79 ? -5.039 0.941 12.688 1.00 79.56 79 GLY A N 1
ATOM 615 C CA . GLY A 1 79 ? -4.789 -0.337 13.359 1.00 79.56 79 GLY A CA 1
ATOM 616 C C . GLY A 1 79 ? -3.479 -0.365 14.149 1.00 79.56 79 GLY A C 1
ATOM 617 O O . GLY A 1 79 ? -3.015 0.655 14.657 1.00 79.56 79 GLY A O 1
ATOM 618 N N . GLU A 1 80 ? -2.884 -1.553 14.269 1.00 82.56 80 GLU A N 1
ATOM 619 C CA . GLU A 1 80 ? -1.600 -1.725 14.950 1.00 82.56 80 GLU A CA 1
ATOM 620 C C . GLU A 1 80 ? -0.480 -0.956 14.233 1.00 82.56 80 GLU A C 1
ATOM 622 O O . GLU A 1 80 ? -0.416 -0.893 13.003 1.00 82.56 80 GLU A O 1
ATOM 627 N N . ALA A 1 81 ? 0.414 -0.358 15.020 1.00 82.62 81 ALA A N 1
ATOM 628 C CA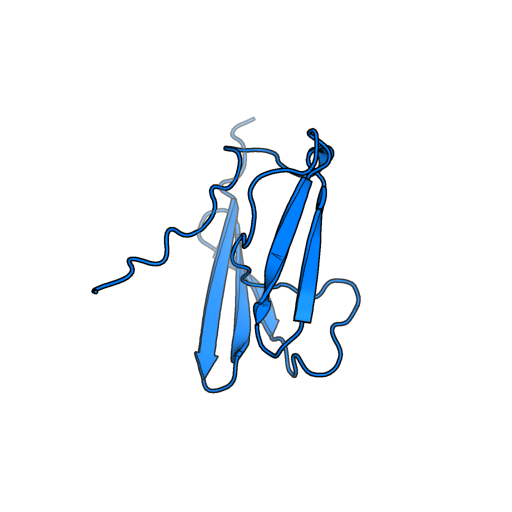 . ALA A 1 81 ? 1.570 0.345 14.492 1.00 82.62 81 ALA A CA 1
ATOM 629 C C . ALA A 1 81 ? 2.483 -0.624 13.714 1.00 82.62 81 ALA A C 1
ATOM 631 O O . ALA A 1 81 ? 2.901 -1.644 14.266 1.00 82.62 81 ALA A O 1
ATOM 632 N N . PRO A 1 82 ? 2.867 -0.305 12.468 1.00 83.31 82 PRO A N 1
ATOM 633 C CA . PRO A 1 82 ? 3.690 -1.184 11.664 1.00 83.31 82 PRO A CA 1
ATOM 634 C C . PRO A 1 82 ? 5.105 -1.249 12.244 1.00 83.31 82 PRO A C 1
ATOM 636 O O . PRO A 1 82 ? 5.736 -0.236 12.568 1.00 83.31 82 PRO A O 1
ATOM 639 N N . SER A 1 83 ? 5.609 -2.471 12.383 1.00 80.00 83 SER A N 1
ATOM 640 C CA . SER A 1 83 ? 6.954 -2.747 12.876 1.00 80.00 83 SER A CA 1
ATOM 641 C C . SER A 1 83 ? 7.959 -2.833 11.723 1.00 80.00 83 SER A C 1
ATOM 643 O O . SER A 1 83 ? 7.616 -3.370 10.666 1.00 80.00 83 SER A O 1
ATOM 645 N N . PRO A 1 84 ? 9.216 -2.388 11.908 1.00 79.31 84 PRO A N 1
ATOM 646 C CA . PRO A 1 84 ? 10.274 -2.641 10.939 1.00 79.31 84 PRO A CA 1
ATOM 647 C C . PRO A 1 84 ? 10.432 -4.133 10.665 1.00 79.31 84 PRO A C 1
ATOM 649 O O . PRO A 1 84 ? 10.392 -4.953 11.589 1.00 79.31 84 PRO A O 1
ATOM 652 N N . VAL A 1 85 ? 10.669 -4.483 9.403 1.00 73.75 85 VAL A N 1
ATOM 653 C CA . VAL A 1 85 ? 11.009 -5.861 9.047 1.00 73.75 85 VAL A CA 1
ATOM 654 C C . VAL A 1 85 ? 12.402 -6.147 9.602 1.00 73.75 85 VAL A C 1
ATOM 656 O O . VAL A 1 85 ? 13.384 -5.551 9.163 1.00 73.75 85 VAL A O 1
ATOM 659 N N . ARG A 1 86 ? 12.509 -7.055 10.578 1.00 65.00 86 ARG A N 1
ATOM 660 C CA . ARG A 1 86 ? 13.809 -7.563 11.030 1.00 65.00 86 ARG A CA 1
ATOM 661 C C . ARG A 1 86 ? 14.418 -8.374 9.891 1.00 65.00 86 ARG A C 1
ATOM 663 O O . ARG A 1 86 ? 14.058 -9.532 9.699 1.00 65.00 86 ARG A O 1
ATOM 670 N N . THR A 1 87 ? 15.343 -7.793 9.135 1.00 54.12 87 THR A N 1
ATOM 671 C CA . THR A 1 87 ? 16.221 -8.593 8.282 1.00 54.12 87 THR A CA 1
ATOM 672 C C . THR A 1 87 ? 17.122 -9.400 9.201 1.00 54.12 87 THR A C 1
ATOM 674 O O . THR A 1 87 ? 18.005 -8.850 9.858 1.00 54.12 87 THR A O 1
ATOM 677 N N . GLY A 1 88 ? 16.857 -10.702 9.297 1.00 46.44 88 GLY A N 1
ATOM 678 C CA . GLY A 1 88 ? 17.784 -11.636 9.910 1.00 46.44 88 GLY A CA 1
ATOM 679 C C . GLY A 1 88 ? 19.104 -11.566 9.154 1.00 46.44 88 GLY A C 1
ATOM 680 O O . GLY A 1 88 ? 19.204 -12.060 8.035 1.00 46.44 88 GLY A O 1
ATOM 681 N N . LEU A 1 89 ? 20.106 -10.930 9.754 1.00 45.22 89 LEU A N 1
ATOM 682 C CA . LEU A 1 89 ? 21.497 -11.183 9.415 1.00 45.22 89 LEU A CA 1
ATOM 683 C C . LEU A 1 89 ? 21.790 -12.624 9.845 1.00 45.22 89 LEU A C 1
ATOM 685 O O . LEU A 1 89 ? 22.123 -12.888 11.001 1.00 45.22 89 LEU A O 1
ATOM 689 N N . SER A 1 90 ? 21.626 -13.570 8.921 1.00 44.19 90 SER A N 1
ATOM 690 C CA . SER A 1 90 ? 22.481 -14.752 8.941 1.00 44.19 90 SER A CA 1
ATOM 691 C C . SER A 1 90 ? 23.896 -14.257 8.651 1.00 44.19 90 SER A C 1
ATOM 693 O O . SER A 1 90 ? 24.150 -13.760 7.560 1.00 44.19 90 SER A O 1
ATOM 695 N N . ARG A 1 91 ? 24.692 -14.304 9.724 1.00 44.25 91 ARG A N 1
ATOM 696 C CA . ARG A 1 91 ? 26.135 -14.073 9.901 1.00 44.25 91 ARG A CA 1
ATOM 697 C C . ARG A 1 91 ? 26.981 -13.837 8.655 1.00 44.25 91 ARG A C 1
ATOM 699 O O . ARG A 1 91 ? 26.967 -14.713 7.765 1.00 44.25 91 ARG A O 1
#

Secondary structure (DSSP, 8-state):
-PPPPEEEEEEE-GGG-EEEEEEETTEEEEEEE---SSSPPTT-----EEEE--STTSEEEEEEETTEEEEEEGGG--SSPPPP-------

Organism: NCBI:txid3160863